Protein AF-A0A8T2NPR6-F1 (afdb_monomer_lite)

Foldseek 3Di:
DVVVVVVVVVVVVVVVVVCVVVVVDDDDDPPDPPPDDPDPLVPPPDPFDKDWAAWDDQDPQATKTWMARPVPRDIDIDGDGDDDVPPVVVVVVVSVVLVVQCPDDDPPDDHDD

Structure (mmCIF, N/CA/C/O backbone):
data_AF-A0A8T2NPR6-F1
#
_entry.id   AF-A0A8T2NPR6-F1
#
loop_
_atom_site.group_PDB
_atom_site.id
_atom_site.type_symbol
_atom_site.label_atom_id
_atom_site.label_alt_id
_atom_site.label_comp_id
_atom_site.label_asym_id
_atom_site.label_entity_id
_atom_site.label_seq_id
_atom_site.pdbx_PDB_ins_code
_atom_site.Cartn_x
_atom_site.Cartn_y
_atom_site.Cartn_z
_atom_site.occupancy
_atom_site.B_iso_or_equiv
_atom_site.auth_seq_id
_atom_site.auth_comp_id
_atom_site.auth_asym_id
_atom_site.auth_atom_id
_atom_site.pdbx_PDB_model_num
ATOM 1 N N . MET A 1 1 ? -24.985 35.901 25.700 1.00 60.50 1 MET A N 1
ATOM 2 C CA . M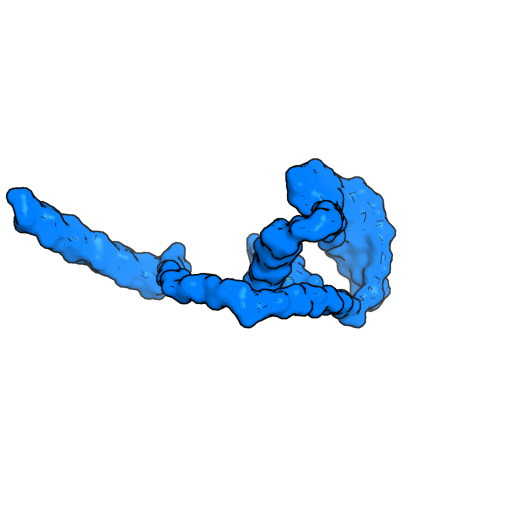ET A 1 1 ? -24.009 35.010 25.024 1.00 60.50 1 MET A CA 1
ATOM 3 C C . MET A 1 1 ? -24.161 33.536 25.418 1.00 60.50 1 MET A C 1
ATOM 5 O O . MET A 1 1 ? -24.179 32.706 24.520 1.00 60.50 1 MET A O 1
ATOM 9 N N . ALA A 1 2 ? -24.370 33.188 26.696 1.00 74.75 2 ALA A N 1
ATOM 10 C CA . ALA A 1 2 ? -24.504 31.788 27.142 1.00 74.75 2 ALA A CA 1
ATOM 11 C C . ALA A 1 2 ? -25.658 30.988 26.489 1.00 74.75 2 ALA A C 1
ATOM 13 O O . ALA A 1 2 ? -25.471 29.832 26.121 1.00 74.75 2 ALA A O 1
ATOM 14 N N . ALA A 1 3 ? -26.827 31.607 26.278 1.00 80.38 3 ALA A N 1
ATOM 15 C CA . ALA A 1 3 ? -27.990 30.943 25.669 1.00 80.38 3 ALA A CA 1
ATOM 16 C C . ALA A 1 3 ? -27.782 30.550 24.190 1.00 80.38 3 ALA A C 1
ATOM 18 O O . ALA A 1 3 ? -28.347 29.573 23.700 1.00 80.38 3 ALA A O 1
ATOM 19 N N . VAL A 1 4 ? -26.946 31.303 23.469 1.00 87.25 4 VAL A N 1
ATOM 20 C CA . VAL A 1 4 ? -26.588 30.982 22.079 1.00 87.25 4 VAL A CA 1
ATOM 21 C C . VAL A 1 4 ? -25.633 29.789 22.059 1.00 87.25 4 VAL A C 1
ATOM 23 O O . VAL A 1 4 ? -25.821 28.858 21.282 1.00 87.25 4 VAL A O 1
ATOM 26 N N . GLN A 1 5 ? -24.663 29.765 22.975 1.00 86.56 5 GLN A N 1
ATOM 27 C CA . GLN A 1 5 ? -23.718 28.657 23.125 1.00 86.56 5 GLN A CA 1
ATOM 28 C C . GLN A 1 5 ? -24.404 27.333 23.486 1.00 86.56 5 GLN A C 1
ATOM 30 O O . GLN A 1 5 ? -24.072 26.298 22.909 1.00 86.56 5 GLN A O 1
ATOM 35 N N . SER A 1 6 ? -25.384 27.350 24.396 1.00 87.69 6 SER A N 1
ATOM 36 C CA . SER A 1 6 ? -26.146 26.144 24.747 1.00 87.69 6 SER A CA 1
ATOM 37 C C . SER A 1 6 ? -26.982 25.632 23.572 1.00 87.69 6 SER A C 1
ATOM 39 O O . SER A 1 6 ? -27.021 24.427 23.318 1.00 87.69 6 SER A O 1
ATOM 41 N N . SER A 1 7 ? -27.585 26.546 22.808 1.00 88.19 7 SER A N 1
ATOM 42 C CA . SER A 1 7 ? -28.365 26.206 21.615 1.00 88.19 7 SER A CA 1
ATOM 43 C C . SER A 1 7 ? -27.492 25.554 20.539 1.00 88.19 7 SER A C 1
ATOM 45 O O . SER A 1 7 ? -27.841 24.481 20.044 1.00 88.19 7 SER A O 1
ATOM 47 N N . ILE A 1 8 ? -26.322 26.136 20.239 1.00 92.19 8 ILE A N 1
ATOM 48 C CA . ILE A 1 8 ? -25.351 25.578 19.280 1.00 92.19 8 ILE A CA 1
ATOM 49 C C . ILE A 1 8 ? -24.923 24.175 19.709 1.00 92.19 8 ILE A C 1
ATOM 51 O O . ILE A 1 8 ? -24.984 23.245 18.908 1.00 92.19 8 ILE A O 1
ATOM 55 N N . ARG A 1 9 ? -24.572 23.999 20.986 1.00 93.06 9 ARG A N 1
ATOM 56 C CA . ARG A 1 9 ? -24.140 22.703 21.513 1.00 93.06 9 ARG A CA 1
ATOM 57 C C . ARG A 1 9 ? -25.211 21.623 21.347 1.00 93.06 9 ARG A C 1
ATOM 59 O O . ARG A 1 9 ? -24.904 20.529 20.887 1.00 93.06 9 ARG A O 1
ATOM 66 N N . SER A 1 10 ? -26.471 21.941 21.648 1.00 92.44 10 SER A N 1
ATOM 67 C CA . SER A 1 10 ? -27.578 20.986 21.489 1.00 92.44 10 SER A CA 1
ATOM 68 C C . SER A 1 10 ? -27.801 20.575 20.027 1.00 92.44 10 SER A C 1
ATOM 70 O O . SER A 1 10 ? -28.115 19.418 19.731 1.00 92.44 10 SER A O 1
ATOM 72 N N . PHE A 1 11 ? -27.602 21.514 19.097 1.00 91.50 11 PHE A N 1
ATOM 73 C CA . PHE A 1 11 ? -27.718 21.258 17.667 1.00 91.50 11 PHE A CA 1
ATOM 74 C C . PHE A 1 11 ? -26.561 20.391 17.162 1.00 91.50 11 PHE A C 1
ATOM 76 O O . PHE A 1 11 ? -26.780 19.423 16.429 1.00 91.50 11 PHE A O 1
ATOM 83 N N . GLU A 1 12 ? -25.335 20.691 17.593 1.00 90.38 12 GLU A N 1
ATOM 84 C CA . GLU A 1 12 ? -24.156 19.896 17.265 1.00 90.38 12 GLU A CA 1
ATOM 85 C C . GLU A 1 12 ? -24.248 18.473 17.811 1.00 90.38 12 GLU A C 1
ATOM 87 O O . GLU A 1 12 ? -23.986 17.540 17.056 1.00 90.38 12 GLU A O 1
ATOM 92 N N . GLU A 1 13 ? -24.684 18.281 19.058 1.00 92.81 13 GLU A N 1
ATOM 93 C CA . GLU A 1 13 ? -24.871 16.953 19.658 1.00 92.81 13 GLU A CA 1
ATOM 94 C C . GLU A 1 13 ? -25.877 16.116 18.859 1.00 92.81 13 GLU A C 1
ATOM 96 O O . GLU A 1 13 ? -25.606 14.961 18.516 1.00 92.81 13 GLU A O 1
ATOM 101 N N . ARG A 1 14 ? -27.013 16.712 18.472 1.00 93.81 14 ARG A N 1
ATOM 102 C CA . ARG A 1 14 ? -28.033 16.027 17.664 1.00 93.81 14 ARG A CA 1
ATOM 103 C C . ARG A 1 14 ? -27.499 15.645 16.281 1.00 93.81 14 ARG A C 1
ATOM 105 O O . ARG A 1 14 ? -27.728 14.526 15.818 1.00 93.81 14 ARG A O 1
ATOM 112 N N . ARG A 1 15 ? -26.748 16.543 15.636 1.00 92.25 15 ARG A N 1
ATOM 113 C CA . ARG A 1 15 ? -26.083 16.276 14.352 1.00 92.25 15 ARG A CA 1
ATOM 114 C C . ARG A 1 15 ? -25.043 15.160 14.485 1.00 92.25 15 ARG A C 1
ATOM 116 O O . ARG A 1 15 ? -25.014 14.260 13.648 1.00 92.25 15 ARG A O 1
ATOM 123 N N . TYR A 1 16 ? -24.221 15.193 15.532 1.00 88.81 16 TYR A N 1
ATOM 124 C CA . TYR A 1 16 ? -23.167 14.209 15.778 1.00 88.81 16 TYR A CA 1
ATOM 125 C C . TYR A 1 16 ? -23.749 12.810 16.012 1.00 88.81 16 TYR A C 1
ATOM 127 O O . TYR A 1 16 ? -23.275 11.843 15.417 1.00 88.81 16 TYR A O 1
ATOM 135 N N . SER A 1 17 ? -24.829 12.700 16.796 1.00 90.44 17 SER A N 1
ATOM 136 C CA . SER A 1 17 ? -25.544 11.435 17.007 1.00 90.44 17 SER A CA 1
ATOM 137 C C . SER A 1 17 ? -26.111 10.867 15.708 1.00 90.44 17 SER A C 1
ATOM 139 O O . SER A 1 17 ? -25.919 9.683 15.437 1.00 90.44 17 SER A O 1
ATOM 141 N N . MET A 1 18 ? -26.737 11.698 14.863 1.00 92.44 18 MET A N 1
ATOM 142 C CA . MET A 1 18 ? -27.247 11.243 13.562 1.00 92.44 18 MET A CA 1
ATOM 143 C C . MET A 1 18 ? -26.131 10.750 12.638 1.00 92.44 18 MET A C 1
ATOM 145 O O . MET A 1 18 ? -26.267 9.701 12.012 1.00 92.44 18 MET A O 1
ATOM 149 N N . LEU A 1 19 ? -25.022 11.486 12.549 1.00 89.62 19 LEU A N 1
ATOM 150 C CA . LEU A 1 19 ? -23.889 11.099 11.708 1.00 89.62 19 LEU A CA 1
ATOM 151 C C . LEU A 1 19 ? -23.236 9.802 12.197 1.00 89.62 19 LEU A C 1
ATOM 153 O O . LEU A 1 19 ? -22.849 8.970 11.379 1.00 89.62 19 LEU A O 1
ATOM 157 N N . LYS A 1 20 ? -23.158 9.603 13.516 1.00 83.31 20 LYS A N 1
ATOM 158 C CA . LYS A 1 20 ? -22.633 8.376 14.119 1.00 83.31 20 LYS A CA 1
ATOM 159 C C . LYS A 1 20 ? -23.570 7.186 13.899 1.00 83.31 20 LYS A C 1
ATOM 161 O O . LYS A 1 20 ? -23.099 6.112 13.540 1.00 83.31 20 LYS A O 1
ATOM 166 N N . GLN A 1 21 ? -24.884 7.381 14.046 1.00 88.31 21 GLN A N 1
ATOM 167 C CA . GLN A 1 21 ? -25.895 6.350 13.775 1.00 88.31 21 GLN A CA 1
ATOM 168 C C . GLN A 1 21 ? -25.896 5.925 12.301 1.00 88.31 21 GLN A C 1
ATOM 170 O O . GLN A 1 21 ? -26.082 4.752 12.000 1.00 88.31 21 GLN A O 1
ATOM 175 N N . ARG A 1 22 ? -25.651 6.869 11.385 1.00 90.19 22 ARG A N 1
ATOM 176 C CA . ARG A 1 22 ? -25.507 6.604 9.944 1.00 90.19 22 ARG A CA 1
ATOM 177 C C . ARG A 1 22 ? -24.117 6.096 9.546 1.00 90.19 22 ARG A C 1
ATOM 179 O O . ARG A 1 22 ? -23.855 5.966 8.356 1.00 90.19 22 ARG A O 1
ATOM 186 N N . SER A 1 23 ? -23.223 5.864 10.509 1.00 78.50 23 SER A N 1
ATOM 187 C CA . SER A 1 23 ? -21.833 5.446 10.276 1.00 78.50 23 SER A CA 1
ATOM 188 C C . SER A 1 23 ? -21.044 6.372 9.337 1.00 78.50 23 SER A C 1
ATOM 190 O O . SER A 1 23 ? -20.089 5.945 8.699 1.00 78.50 23 SER A O 1
ATOM 192 N N . ILE A 1 24 ? -21.417 7.653 9.272 1.00 77.81 24 ILE A N 1
ATOM 193 C CA . ILE A 1 24 ? -20.721 8.671 8.471 1.00 77.81 24 ILE A CA 1
ATOM 194 C C . ILE A 1 24 ? -19.475 9.176 9.218 1.00 77.81 24 ILE A C 1
ATOM 196 O O . ILE A 1 24 ? -18.503 9.586 8.591 1.00 77.81 24 ILE A O 1
ATOM 200 N N . ILE A 1 25 ? -19.484 9.135 10.557 1.00 77.31 25 ILE A N 1
ATOM 201 C CA . ILE A 1 25 ? -18.353 9.546 11.404 1.00 77.31 25 ILE A CA 1
ATOM 202 C C . ILE A 1 25 ? -18.031 8.492 12.475 1.00 77.31 25 ILE A C 1
ATOM 204 O O . ILE A 1 25 ? -18.931 7.856 13.027 1.00 77.31 25 ILE A O 1
ATOM 208 N N . GLY A 1 26 ? -16.739 8.321 12.773 1.00 76.25 26 GLY A N 1
ATOM 209 C CA . GLY A 1 26 ? -16.221 7.414 13.806 1.00 76.25 26 GLY A CA 1
ATOM 210 C C . GLY A 1 26 ? -16.020 8.077 15.176 1.00 76.25 26 GLY A C 1
ATOM 211 O O . GLY A 1 26 ? -16.344 9.244 15.381 1.00 76.25 26 GLY A O 1
ATOM 212 N N . GLN A 1 27 ? -15.473 7.327 16.138 1.00 74.75 27 GLN A N 1
ATOM 213 C CA . GLN A 1 27 ? -15.026 7.861 17.432 1.00 74.75 27 GLN A CA 1
ATOM 214 C C . GLN A 1 27 ? -13.543 8.238 17.383 1.00 74.75 27 GLN A C 1
ATOM 216 O O . GLN A 1 27 ? -12.718 7.465 16.901 1.00 74.75 27 GLN A O 1
ATOM 221 N N . VAL A 1 28 ? -13.197 9.397 17.949 1.00 66.00 28 VAL A N 1
ATOM 222 C CA . VAL A 1 28 ? -11.801 9.784 18.182 1.00 66.00 28 VAL A CA 1
ATOM 223 C C . VAL A 1 28 ? -11.305 9.060 19.435 1.00 66.00 28 VAL A C 1
ATOM 225 O O . VAL A 1 28 ? -11.747 9.336 20.550 1.00 66.00 28 VAL A O 1
ATOM 228 N N . CYS A 1 29 ? -10.402 8.098 19.266 1.00 51.44 29 CYS A N 1
ATOM 229 C CA . CYS A 1 29 ? -9.780 7.393 20.382 1.00 51.44 29 CYS A CA 1
ATOM 230 C C . CYS A 1 29 ? -8.667 8.259 20.993 1.00 51.44 29 CYS A C 1
ATOM 232 O O . CYS A 1 29 ? -7.554 8.277 20.479 1.00 51.44 29 CYS A O 1
ATOM 234 N N . HIS A 1 30 ? -8.921 8.908 22.132 1.00 52.84 30 HIS A N 1
ATOM 235 C CA . HIS A 1 30 ? -7.884 9.576 22.939 1.00 52.84 30 HIS A CA 1
ATOM 236 C C . HIS A 1 30 ? -7.061 8.592 23.787 1.00 52.84 30 HIS A C 1
ATOM 238 O O . HIS A 1 30 ? -6.686 8.904 24.914 1.00 52.84 30 HIS A O 1
ATOM 244 N N . ARG A 1 31 ? -6.782 7.380 23.288 1.00 59.22 31 ARG A N 1
ATOM 245 C CA . ARG A 1 31 ? -5.823 6.511 23.980 1.00 59.22 31 ARG A CA 1
ATOM 246 C C . ARG A 1 31 ? -4.438 7.131 23.783 1.00 59.22 31 ARG A C 1
ATOM 248 O O . ARG A 1 31 ? -4.008 7.204 22.629 1.00 59.22 31 ARG A O 1
ATOM 255 N N . PRO A 1 32 ? -3.736 7.582 24.840 1.00 51.56 32 PRO A N 1
ATOM 256 C CA . PRO A 1 32 ? -2.334 7.932 24.686 1.00 51.56 32 PRO A CA 1
ATOM 257 C C . PRO A 1 32 ? -1.624 6.689 24.142 1.00 51.56 32 PRO A C 1
ATOM 259 O O . PRO A 1 32 ? -1.796 5.594 24.684 1.00 51.56 32 PRO A O 1
ATOM 262 N N . LYS A 1 33 ? -0.895 6.827 23.025 1.00 53.16 33 LYS A N 1
ATOM 263 C CA . LYS A 1 33 ? -0.035 5.752 22.518 1.00 53.16 33 LYS A CA 1
ATOM 264 C C . LYS A 1 33 ? 0.952 5.438 23.642 1.00 53.16 33 LYS A C 1
ATOM 266 O O . LYS A 1 33 ? 1.867 6.224 23.864 1.00 53.16 33 LYS A O 1
ATOM 271 N N . SER A 1 34 ? 0.744 4.337 24.364 1.00 51.91 34 SER A N 1
ATOM 272 C CA . SER A 1 34 ? 1.691 3.841 25.362 1.00 51.91 34 SER A CA 1
ATOM 273 C C . SER A 1 34 ? 3.074 3.791 24.713 1.00 51.91 34 SER A C 1
ATOM 275 O O . SER A 1 34 ? 3.251 3.134 23.682 1.00 51.91 34 SER A O 1
ATOM 277 N N . SER A 1 35 ? 4.023 4.542 25.262 1.00 54.34 35 SER A N 1
ATOM 278 C CA . SER A 1 35 ? 5.370 4.695 24.710 1.00 54.34 35 SER A CA 1
ATOM 279 C C . SER A 1 35 ? 6.205 3.416 24.785 1.00 54.34 35 SER A C 1
ATOM 281 O O . SER A 1 35 ? 7.194 3.311 24.069 1.00 54.34 35 SER A O 1
ATOM 283 N N . ASP A 1 36 ? 5.783 2.407 25.547 1.00 47.69 36 ASP A N 1
ATOM 284 C CA . ASP A 1 36 ? 6.713 1.391 26.045 1.00 47.69 36 ASP A CA 1
ATOM 285 C C . ASP A 1 36 ? 6.474 0.003 25.458 1.00 47.69 36 ASP A C 1
ATOM 287 O O . ASP A 1 36 ? 6.283 -0.990 26.152 1.00 47.69 36 ASP A O 1
ATOM 291 N N . SER A 1 37 ? 6.534 -0.096 24.138 1.00 51.53 37 SER A N 1
ATOM 292 C CA . SER A 1 37 ? 6.890 -1.375 23.531 1.00 51.53 37 SER A CA 1
ATOM 293 C C . SER A 1 37 ? 7.929 -1.099 22.470 1.00 51.53 37 SER A C 1
ATOM 295 O O . SER A 1 37 ? 7.658 -0.417 21.482 1.00 51.53 37 SER A O 1
ATOM 297 N N . VAL A 1 38 ? 9.137 -1.619 22.695 1.00 48.59 38 VAL A N 1
ATOM 298 C CA . VAL A 1 38 ? 10.068 -1.925 21.613 1.00 48.59 38 VAL A CA 1
ATOM 299 C C . VAL A 1 38 ? 9.249 -2.728 20.611 1.00 48.59 38 VAL A C 1
ATOM 301 O O . VAL A 1 38 ? 8.955 -3.903 20.838 1.00 48.59 38 VAL A O 1
ATOM 304 N N . MET A 1 39 ? 8.760 -2.062 19.565 1.00 45.91 39 MET A N 1
ATOM 305 C CA . MET A 1 39 ? 8.010 -2.735 18.526 1.00 45.91 39 MET A CA 1
ATOM 306 C C . MET A 1 39 ? 9.014 -3.633 17.827 1.00 45.91 39 MET A C 1
ATOM 308 O O . MET A 1 39 ? 9.787 -3.187 16.983 1.00 45.91 39 MET A O 1
ATOM 312 N N . HIS A 1 40 ? 8.984 -4.919 18.167 1.00 45.62 40 HIS A N 1
ATOM 313 C CA . HIS A 1 40 ? 9.280 -5.922 17.168 1.00 45.62 40 HIS A CA 1
ATOM 314 C C . HIS A 1 40 ? 8.256 -5.684 16.064 1.00 45.62 40 HIS A C 1
ATOM 316 O O . HIS A 1 40 ? 7.108 -6.119 16.168 1.00 45.62 40 HIS A O 1
ATOM 322 N N . VAL A 1 41 ? 8.654 -4.935 15.032 1.00 52.97 41 VAL A N 1
ATOM 323 C CA . VAL A 1 41 ? 7.989 -4.993 13.737 1.00 52.97 41 VAL A CA 1
ATOM 324 C C . VAL A 1 41 ? 8.205 -6.426 13.297 1.00 52.97 41 VAL A C 1
ATOM 326 O O . VAL A 1 41 ? 9.222 -6.766 12.698 1.00 52.97 41 VAL A O 1
ATOM 329 N N . GLY A 1 42 ? 7.304 -7.307 13.731 1.00 53.06 42 GLY A N 1
ATOM 330 C CA . GLY A 1 42 ? 7.242 -8.659 13.234 1.00 53.06 42 GLY A CA 1
ATOM 331 C C . GLY A 1 42 ? 6.997 -8.492 11.754 1.00 53.06 42 GLY A C 1
ATOM 332 O O . GLY A 1 42 ? 5.876 -8.181 11.363 1.00 53.06 42 GLY A O 1
ATOM 333 N N . LEU A 1 43 ? 8.065 -8.588 10.961 1.00 58.56 43 LEU A N 1
ATOM 334 C CA . LEU A 1 43 ? 8.008 -8.630 9.513 1.00 58.56 43 LEU A CA 1
ATOM 335 C C . LEU A 1 43 ? 7.161 -9.852 9.189 1.00 58.56 43 LEU A C 1
ATOM 337 O O . LEU A 1 43 ? 7.661 -10.977 9.129 1.00 58.56 43 LEU A O 1
ATOM 341 N N . ARG A 1 44 ? 5.846 -9.654 9.099 1.00 65.81 44 ARG A N 1
ATOM 342 C CA . ARG A 1 44 ? 4.933 -10.713 8.716 1.00 65.81 44 ARG A CA 1
ATOM 343 C C . ARG A 1 44 ? 5.256 -10.996 7.270 1.00 65.81 44 ARG A C 1
ATOM 345 O O . ARG A 1 44 ? 5.038 -10.180 6.381 1.00 65.81 44 ARG A O 1
ATOM 352 N N . LYS A 1 45 ? 5.898 -12.135 7.064 1.00 74.94 45 LYS A N 1
ATOM 353 C CA . LYS A 1 45 ? 6.192 -12.617 5.731 1.00 74.94 45 LYS A CA 1
ATOM 354 C C . LYS A 1 45 ? 4.857 -12.989 5.099 1.00 74.94 45 LYS A C 1
ATOM 356 O O . LYS A 1 45 ? 4.097 -13.753 5.693 1.00 74.94 45 LYS A O 1
ATOM 361 N N . VAL A 1 46 ? 4.589 -12.448 3.916 1.00 83.31 46 VAL A N 1
ATOM 362 C CA . VAL A 1 46 ? 3.464 -12.890 3.087 1.00 83.31 46 VAL A CA 1
ATOM 363 C C . VAL A 1 46 ? 3.489 -14.417 2.959 1.00 83.31 46 VAL A C 1
ATOM 365 O O . VAL A 1 46 ? 4.556 -15.026 2.838 1.00 83.31 46 VAL A O 1
ATOM 368 N N . THR A 1 47 ? 2.319 -15.044 3.047 1.00 87.62 47 THR A N 1
ATOM 369 C CA . THR A 1 47 ? 2.191 -16.510 3.110 1.00 87.62 47 THR A CA 1
ATOM 370 C C . THR A 1 47 ? 2.235 -17.187 1.743 1.00 87.62 47 THR A C 1
ATOM 372 O O . THR A 1 47 ? 2.398 -18.403 1.677 1.00 87.62 47 THR A O 1
ATOM 375 N N . PHE A 1 48 ? 2.107 -16.416 0.664 1.00 89.69 48 PHE A N 1
ATOM 376 C CA . PHE A 1 48 ? 2.088 -16.896 -0.715 1.00 89.69 48 PHE A CA 1
ATOM 377 C C . PHE A 1 48 ? 3.396 -16.582 -1.442 1.00 89.69 48 PHE A C 1
ATOM 379 O O . PHE A 1 48 ? 4.141 -15.659 -1.085 1.00 89.69 48 PHE A O 1
ATOM 386 N N . LYS A 1 49 ? 3.677 -17.353 -2.494 1.00 94.31 49 LYS A N 1
ATOM 387 C CA . LYS A 1 49 ? 4.820 -17.097 -3.372 1.00 94.31 49 LYS A CA 1
ATOM 388 C C . LYS A 1 49 ? 4.498 -15.930 -4.293 1.00 94.31 49 LYS A C 1
ATOM 390 O O . LYS A 1 49 ? 3.425 -15.865 -4.881 1.00 94.31 49 LYS A O 1
ATOM 395 N N . TRP A 1 50 ? 5.445 -15.017 -4.459 1.00 95.12 50 TRP A N 1
ATOM 396 C CA . TRP A 1 50 ? 5.267 -13.854 -5.319 1.00 95.12 50 TRP A CA 1
ATOM 397 C C . TRP A 1 50 ? 6.512 -13.587 -6.155 1.00 95.12 50 TRP A C 1
ATOM 399 O O . TRP A 1 50 ? 7.635 -13.885 -5.744 1.00 95.12 50 TRP A O 1
ATOM 409 N N . GLN A 1 51 ? 6.299 -13.000 -7.328 1.00 96.88 51 GLN A N 1
ATOM 410 C CA . GLN A 1 51 ? 7.357 -12.587 -8.237 1.00 96.88 51 GLN A CA 1
ATOM 411 C C . GLN A 1 51 ? 7.277 -11.080 -8.470 1.00 96.88 51 GLN A C 1
ATOM 413 O O . GLN A 1 51 ? 6.219 -10.548 -8.805 1.00 96.88 51 GLN A O 1
ATOM 418 N N . ARG A 1 52 ? 8.405 -10.383 -8.295 1.00 96.50 52 ARG A N 1
ATOM 419 C CA . ARG A 1 52 ? 8.532 -8.953 -8.606 1.00 96.50 52 ARG A CA 1
ATOM 420 C C . ARG A 1 52 ? 8.560 -8.747 -10.120 1.00 96.50 52 ARG A C 1
ATOM 422 O O . ARG A 1 52 ? 9.291 -9.441 -10.821 1.00 96.50 52 ARG A O 1
ATOM 429 N N . GLY A 1 53 ? 7.810 -7.763 -10.593 1.00 96.88 53 GLY A N 1
ATOM 430 C CA . GLY A 1 53 ? 7.828 -7.285 -11.969 1.00 96.88 53 GLY A CA 1
ATOM 431 C C . GLY A 1 53 ? 8.449 -5.893 -12.099 1.00 96.88 53 GLY A C 1
ATOM 432 O O . GLY A 1 53 ? 9.279 -5.461 -11.292 1.00 96.88 53 GLY A O 1
ATOM 433 N N . ASN A 1 54 ? 8.025 -5.174 -13.136 1.00 97.38 54 ASN A N 1
ATOM 434 C CA . ASN A 1 54 ? 8.534 -3.850 -13.479 1.00 97.38 54 ASN A CA 1
ATOM 435 C C . ASN A 1 54 ? 8.088 -2.777 -12.481 1.00 97.38 54 ASN A C 1
ATOM 437 O O . ASN A 1 54 ? 7.011 -2.864 -11.882 1.00 97.38 54 ASN A O 1
ATOM 441 N N . LYS A 1 55 ? 8.909 -1.732 -12.347 1.00 97.44 55 LYS A N 1
ATOM 442 C CA . LYS A 1 55 ? 8.566 -0.523 -11.593 1.00 97.44 55 LYS A CA 1
ATOM 443 C C . LYS A 1 55 ? 7.425 0.211 -12.296 1.00 97.44 55 LYS A C 1
ATOM 445 O O . LYS A 1 55 ? 7.524 0.482 -13.487 1.00 97.44 55 LYS A O 1
ATOM 450 N N . ILE A 1 56 ? 6.393 0.572 -11.542 1.00 97.25 56 ILE A N 1
ATOM 451 C CA . ILE A 1 56 ? 5.229 1.317 -12.043 1.00 97.25 56 ILE A CA 1
ATOM 452 C C . ILE A 1 56 ? 5.119 2.727 -11.465 1.00 97.25 56 ILE A C 1
ATOM 454 O O . ILE A 1 56 ? 4.409 3.555 -12.020 1.00 97.25 56 ILE A O 1
ATOM 458 N N . GLY A 1 57 ? 5.828 3.028 -10.373 1.00 96.25 57 GLY A N 1
ATOM 459 C CA . GLY A 1 57 ? 5.794 4.359 -9.775 1.00 96.25 57 GLY A CA 1
ATOM 460 C C . GLY A 1 57 ? 6.891 4.602 -8.746 1.00 96.25 57 GLY A C 1
ATOM 461 O O . GLY A 1 57 ? 7.511 3.672 -8.228 1.00 96.25 57 GLY A O 1
ATOM 462 N N . GLU A 1 58 ? 7.146 5.873 -8.460 1.00 96.50 58 GLU A N 1
ATOM 463 C CA . GLU A 1 58 ? 7.992 6.333 -7.358 1.00 96.50 58 GLU A CA 1
ATOM 464 C C . GLU A 1 58 ? 7.453 7.659 -6.835 1.00 96.50 58 GLU A C 1
ATOM 466 O O . GLU A 1 58 ? 7.079 8.530 -7.615 1.00 96.50 58 GLU A O 1
ATOM 471 N N . GLY A 1 59 ? 7.409 7.792 -5.515 1.00 88.69 59 GLY A N 1
ATOM 472 C CA . GLY A 1 59 ? 7.021 9.022 -4.843 1.00 88.69 59 GLY A CA 1
ATOM 473 C C . GLY A 1 59 ? 7.654 9.115 -3.461 1.00 88.69 59 GLY A C 1
ATOM 474 O O . GLY A 1 59 ? 8.510 8.306 -3.101 1.00 88.69 59 GLY A O 1
ATOM 475 N N . GLN A 1 60 ? 7.191 10.078 -2.663 1.00 83.31 60 GLN A N 1
ATOM 476 C CA . GLN A 1 60 ? 7.714 10.340 -1.316 1.00 83.31 60 GLN A CA 1
ATOM 477 C C . GLN A 1 60 ? 7.720 9.093 -0.418 1.00 83.31 60 GLN A C 1
ATOM 479 O O . GLN A 1 60 ? 8.625 8.906 0.387 1.00 83.31 60 GLN A O 1
ATOM 484 N N . TYR A 1 61 ? 6.728 8.220 -0.585 1.00 77.44 61 TYR A N 1
ATOM 485 C CA . TYR A 1 61 ? 6.543 7.038 0.253 1.00 77.44 61 TYR A CA 1
ATOM 486 C C . TYR A 1 61 ? 7.224 5.773 -0.292 1.00 77.44 61 TYR A C 1
ATOM 488 O O . TYR A 1 61 ? 6.943 4.680 0.194 1.00 77.44 61 TYR A O 1
ATOM 496 N N . GLY A 1 62 ? 8.072 5.892 -1.316 1.00 89.31 62 GLY A N 1
ATOM 497 C CA . GLY A 1 62 ? 8.851 4.781 -1.858 1.00 89.31 62 GLY A CA 1
ATOM 498 C C . GLY A 1 62 ? 8.526 4.425 -3.307 1.00 89.31 62 GLY A C 1
ATOM 499 O O . GLY A 1 62 ? 7.902 5.188 -4.050 1.00 89.31 62 GLY A O 1
ATOM 500 N N . LYS A 1 63 ? 9.001 3.248 -3.718 1.00 95.69 63 LYS A N 1
ATOM 501 C CA . LYS A 1 63 ? 8.910 2.754 -5.099 1.00 95.69 63 LYS A CA 1
ATOM 502 C C . LYS A 1 63 ? 7.851 1.669 -5.191 1.00 95.69 63 LYS A C 1
ATOM 504 O O . LYS A 1 63 ? 7.802 0.790 -4.340 1.00 95.69 63 LYS A O 1
ATOM 509 N N . VAL A 1 64 ? 7.032 1.708 -6.233 1.00 96.00 64 VAL A N 1
ATOM 510 C CA . VAL A 1 64 ? 5.978 0.718 -6.466 1.00 96.00 64 VAL A CA 1
ATOM 511 C C . VAL A 1 64 ? 6.333 -0.114 -7.688 1.00 96.00 64 VAL A C 1
ATOM 513 O O . VAL A 1 64 ? 6.692 0.424 -8.739 1.00 96.00 64 VAL A O 1
ATOM 516 N N . TYR A 1 65 ? 6.222 -1.429 -7.547 1.00 97.69 65 TYR A N 1
ATOM 517 C CA . TYR A 1 65 ? 6.461 -2.413 -8.594 1.00 97.69 65 TYR A CA 1
ATOM 518 C C . TYR A 1 65 ? 5.197 -3.235 -8.808 1.00 97.69 65 TYR A C 1
ATOM 520 O O . TYR A 1 6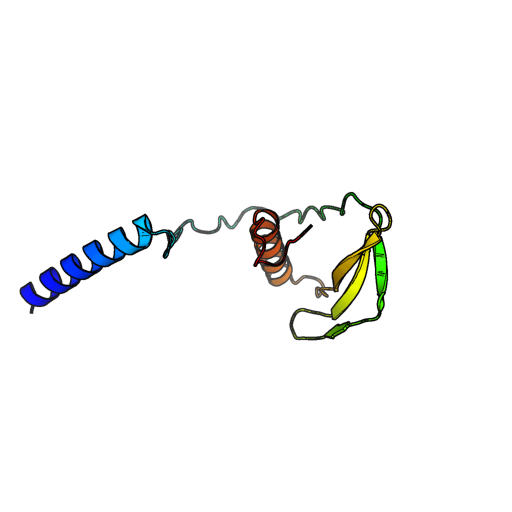5 ? 4.455 -3.496 -7.862 1.00 97.69 65 TYR A O 1
ATOM 528 N N . THR A 1 66 ? 4.976 -3.679 -10.041 1.00 97.25 66 THR A N 1
ATOM 529 C CA . THR A 1 66 ? 4.075 -4.812 -10.276 1.00 97.25 66 THR A CA 1
ATOM 530 C C . THR A 1 66 ? 4.616 -6.049 -9.564 1.00 97.25 66 THR A C 1
ATOM 532 O O . THR A 1 66 ? 5.830 -6.224 -9.423 1.00 97.25 66 THR A O 1
ATOM 535 N N . CYS A 1 67 ? 3.729 -6.923 -9.119 1.00 96.94 67 CYS A N 1
ATOM 536 C CA . CYS A 1 67 ? 4.074 -8.270 -8.698 1.00 96.94 67 CYS A CA 1
ATOM 537 C C . CYS A 1 67 ? 2.961 -9.242 -9.079 1.00 96.94 67 CYS A C 1
ATOM 539 O O . CYS A 1 67 ? 1.829 -8.836 -9.313 1.00 96.94 67 CYS A O 1
ATOM 541 N N . ILE A 1 68 ? 3.295 -10.521 -9.177 1.00 96.69 68 ILE A N 1
ATOM 542 C CA . ILE A 1 68 ? 2.325 -11.584 -9.441 1.00 96.69 68 ILE A CA 1
ATOM 543 C C . ILE A 1 68 ? 2.346 -12.528 -8.249 1.00 96.69 68 ILE A C 1
ATOM 545 O O . ILE A 1 68 ? 3.425 -12.942 -7.814 1.00 96.69 6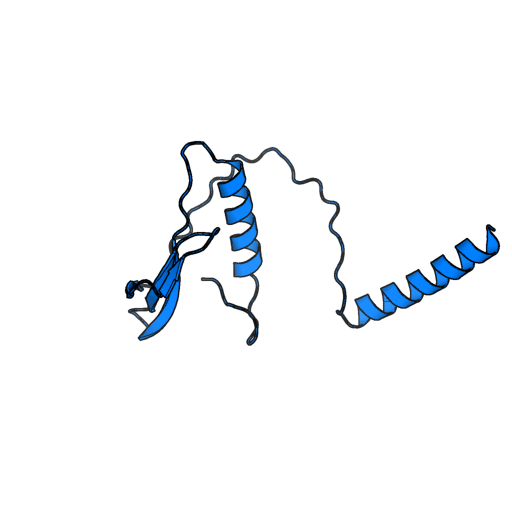8 ILE A O 1
ATOM 549 N N . ASN A 1 69 ? 1.170 -12.866 -7.726 1.00 95.31 69 ASN A N 1
ATOM 550 C CA . ASN A 1 69 ? 1.026 -14.018 -6.848 1.00 95.31 69 ASN A CA 1
ATOM 551 C C . ASN A 1 69 ? 1.216 -15.281 -7.697 1.00 95.31 69 ASN A C 1
ATOM 553 O O . ASN A 1 69 ? 0.415 -15.560 -8.580 1.00 95.31 69 ASN A O 1
ATOM 557 N N . VAL A 1 70 ? 2.292 -16.026 -7.457 1.00 95.62 70 VAL A N 1
ATOM 558 C CA . VAL A 1 70 ? 2.670 -17.195 -8.266 1.00 95.62 70 VAL A CA 1
ATOM 559 C C . VAL A 1 70 ? 1.675 -18.340 -8.082 1.00 95.62 70 VAL A C 1
ATOM 561 O O . VAL A 1 70 ? 1.480 -19.128 -9.002 1.00 95.62 70 VAL A O 1
ATOM 564 N N . ASP A 1 71 ? 1.027 -18.414 -6.920 1.00 94.94 71 ASP A N 1
ATOM 565 C CA . ASP A 1 71 ? 0.088 -19.486 -6.604 1.00 94.94 71 ASP A CA 1
ATOM 566 C C . ASP A 1 71 ? -1.280 -19.258 -7.284 1.00 94.94 71 ASP A C 1
ATOM 568 O O . ASP A 1 71 ? -1.935 -20.221 -7.675 1.00 94.94 71 ASP A O 1
ATOM 572 N N . THR A 1 72 ? -1.712 -17.998 -7.461 1.00 94.75 72 THR A N 1
ATOM 573 C CA . THR A 1 72 ? -3.032 -17.654 -8.042 1.00 94.75 72 THR A CA 1
ATOM 574 C C . THR A 1 72 ? -2.981 -17.015 -9.431 1.00 94.75 72 THR A C 1
ATOM 576 O O . THR A 1 72 ? -4.002 -16.953 -10.111 1.00 94.75 72 THR A O 1
ATOM 579 N N . GLY A 1 73 ? -1.828 -16.495 -9.853 1.00 94.94 73 GLY A N 1
ATOM 580 C CA . GLY A 1 73 ? -1.678 -15.668 -11.053 1.00 94.94 73 GLY A CA 1
ATOM 581 C C . GLY A 1 73 ? -2.207 -14.233 -10.913 1.00 94.94 73 GLY A C 1
ATOM 582 O O . GLY A 1 73 ? -2.206 -13.492 -11.894 1.00 94.94 73 GLY A O 1
ATOM 583 N N . GLU A 1 74 ? -2.662 -13.815 -9.726 1.00 95.06 74 GLU A N 1
ATOM 584 C CA . GLU A 1 74 ? -3.224 -12.476 -9.504 1.00 95.06 74 GLU A CA 1
ATOM 585 C C . GLU A 1 74 ? -2.142 -11.391 -9.637 1.00 95.06 74 GLU A C 1
ATOM 587 O O . GLU A 1 74 ? -1.067 -11.487 -9.035 1.00 95.06 74 GLU A O 1
ATOM 592 N N . LEU A 1 75 ? -2.436 -10.343 -10.415 1.00 94.81 75 LEU A N 1
ATOM 593 C CA . LEU A 1 75 ? -1.579 -9.165 -10.536 1.00 94.81 75 LEU A CA 1
ATOM 594 C C . LEU A 1 75 ? -1.775 -8.250 -9.323 1.00 94.81 75 LEU A C 1
ATOM 596 O O . LEU A 1 75 ? -2.891 -7.887 -8.961 1.00 94.81 75 LEU A O 1
ATOM 600 N N . MET A 1 76 ? -0.667 -7.847 -8.721 1.00 95.00 76 MET A N 1
ATOM 601 C CA . MET A 1 76 ? -0.596 -7.108 -7.470 1.00 95.00 76 MET A CA 1
ATOM 602 C C . MET A 1 76 ? 0.410 -5.950 -7.578 1.00 95.00 76 MET A C 1
ATOM 604 O O . MET A 1 76 ? 1.157 -5.825 -8.556 1.00 95.00 76 MET A O 1
ATOM 608 N N . ALA A 1 77 ? 0.439 -5.093 -6.555 1.00 95.31 77 ALA A N 1
ATOM 609 C CA . ALA A 1 77 ? 1.423 -4.025 -6.411 1.00 95.31 77 ALA A CA 1
ATOM 610 C C . ALA A 1 77 ? 2.233 -4.211 -5.121 1.00 95.31 77 ALA A C 1
ATOM 612 O O . ALA A 1 77 ? 1.669 -4.370 -4.041 1.00 95.31 77 ALA A O 1
ATOM 613 N N . MET A 1 78 ? 3.560 -4.145 -5.229 1.00 94.06 78 MET A N 1
ATOM 614 C CA . MET A 1 78 ? 4.488 -4.188 -4.099 1.00 94.06 78 MET A CA 1
ATOM 615 C C . MET A 1 78 ? 5.130 -2.813 -3.909 1.00 94.06 78 MET A C 1
ATOM 617 O O . MET A 1 78 ? 5.715 -2.260 -4.844 1.00 94.06 78 MET A O 1
ATOM 621 N N . LYS A 1 79 ? 5.022 -2.263 -2.695 1.00 92.38 79 LYS A N 1
ATOM 622 C CA . LYS A 1 79 ? 5.611 -0.975 -2.312 1.00 92.38 79 LYS A CA 1
ATOM 623 C C . LYS A 1 79 ? 6.894 -1.205 -1.510 1.00 92.38 79 LYS A C 1
ATOM 625 O O . LYS A 1 79 ? 6.860 -1.706 -0.392 1.00 92.38 79 LYS A O 1
ATOM 630 N N . GLU A 1 80 ? 8.022 -0.815 -2.089 1.00 91.56 80 GLU A N 1
ATOM 631 C CA . GLU A 1 80 ? 9.346 -0.839 -1.468 1.00 91.56 80 GLU A CA 1
ATOM 632 C C . GLU A 1 80 ? 9.559 0.463 -0.681 1.00 91.56 80 GLU A C 1
ATOM 634 O O . GLU A 1 80 ? 9.665 1.544 -1.271 1.00 91.56 80 GLU A O 1
ATOM 639 N N . ILE A 1 81 ? 9.631 0.351 0.648 1.00 87.69 81 ILE A N 1
ATOM 640 C CA . ILE A 1 81 ? 9.875 1.465 1.573 1.00 87.69 81 ILE A CA 1
ATOM 641 C C . ILE A 1 81 ? 11.317 1.370 2.070 1.00 87.69 81 ILE A C 1
ATOM 643 O O . ILE A 1 81 ? 11.763 0.313 2.517 1.00 87.69 81 ILE A O 1
ATOM 647 N N . ARG A 1 82 ? 12.065 2.471 1.964 1.00 84.62 82 ARG A N 1
ATOM 648 C CA . ARG A 1 82 ? 13.456 2.551 2.422 1.00 84.62 82 ARG A CA 1
ATOM 649 C C . ARG A 1 82 ? 13.493 3.208 3.790 1.00 84.62 82 ARG A C 1
ATOM 651 O O . ARG A 1 82 ? 13.043 4.340 3.927 1.00 84.62 82 ARG A O 1
ATOM 658 N N . PHE A 1 83 ? 14.073 2.523 4.764 1.00 82.38 83 PHE A N 1
ATOM 659 C CA . PHE A 1 83 ? 14.307 3.077 6.091 1.00 82.38 83 PHE A CA 1
ATOM 660 C C . PHE A 1 83 ? 15.771 3.485 6.228 1.00 82.38 83 PHE A C 1
ATOM 662 O O . PHE A 1 83 ? 16.663 2.754 5.790 1.00 82.38 83 PHE A O 1
ATOM 669 N N . GLN A 1 84 ? 16.023 4.650 6.826 1.00 83.00 84 GLN A N 1
ATOM 670 C CA . GLN A 1 84 ? 17.374 4.994 7.257 1.00 83.00 84 GLN A CA 1
ATOM 671 C C . GLN A 1 84 ? 17.718 4.215 8.535 1.00 83.00 84 GLN A C 1
ATOM 673 O O . GLN A 1 84 ? 16.821 3.939 9.343 1.00 83.00 84 GLN A O 1
ATOM 678 N N . PRO A 1 85 ? 18.998 3.868 8.755 1.00 76.19 85 PRO A N 1
ATOM 679 C CA . PRO A 1 85 ? 19.437 3.330 10.035 1.00 76.19 85 PRO A CA 1
ATOM 680 C C . PRO A 1 85 ? 18.987 4.258 11.172 1.00 76.19 85 PRO A C 1
ATOM 682 O O . PRO A 1 85 ? 19.167 5.469 11.089 1.00 76.19 85 PRO A O 1
ATOM 685 N N . ASN A 1 86 ? 18.393 3.689 12.221 1.00 77.12 86 ASN A N 1
ATOM 686 C CA . ASN A 1 86 ? 17.839 4.393 13.385 1.00 77.12 86 ASN A CA 1
ATOM 687 C C . ASN A 1 86 ? 16.574 5.245 13.173 1.00 77.12 86 ASN A C 1
ATOM 689 O O . ASN A 1 86 ? 16.148 5.904 14.126 1.00 77.12 86 ASN A O 1
ATOM 693 N N . ASP A 1 87 ? 15.899 5.179 12.023 1.00 82.12 87 ASP A N 1
ATOM 694 C CA . ASP A 1 87 ? 14.610 5.861 11.822 1.00 82.12 87 ASP A CA 1
ATOM 695 C C . ASP A 1 87 ? 13.421 5.098 12.444 1.00 82.12 87 ASP A C 1
ATOM 697 O O . ASP A 1 87 ? 12.470 4.666 11.788 1.00 82.12 87 ASP A O 1
ATOM 701 N N . HIS A 1 88 ? 13.487 4.912 13.762 1.00 79.94 88 HIS A N 1
ATOM 702 C CA . HIS A 1 88 ? 12.494 4.179 14.546 1.00 79.94 88 HIS A CA 1
ATOM 703 C C . HIS A 1 88 ? 11.101 4.817 14.468 1.00 79.94 88 HIS A C 1
ATOM 705 O O . HIS A 1 88 ? 10.096 4.115 14.583 1.00 79.94 88 HIS A O 1
ATOM 711 N N . LYS A 1 89 ? 11.031 6.139 14.262 1.00 81.12 89 LYS A N 1
ATOM 712 C CA . LYS A 1 89 ? 9.768 6.870 14.144 1.00 81.12 89 LYS A CA 1
ATOM 713 C C . LYS A 1 89 ? 9.045 6.496 12.851 1.00 81.12 89 LYS A C 1
ATOM 715 O O . LYS A 1 89 ? 7.906 6.042 12.928 1.00 81.12 89 LYS A O 1
ATOM 720 N N . THR A 1 90 ? 9.705 6.615 11.698 1.00 79.25 90 THR A N 1
ATOM 721 C CA . THR A 1 90 ? 9.092 6.286 10.400 1.00 79.25 90 THR A CA 1
ATOM 722 C C . THR A 1 90 ? 8.752 4.802 10.306 1.00 79.25 90 THR A C 1
ATOM 724 O O . THR A 1 90 ? 7.692 4.438 9.795 1.00 79.25 90 THR A O 1
ATOM 727 N N . ILE A 1 91 ? 9.607 3.931 10.856 1.00 81.81 91 ILE A N 1
ATOM 728 C CA . ILE A 1 91 ? 9.337 2.490 10.947 1.00 81.81 91 ILE A CA 1
ATOM 729 C C . ILE A 1 91 ? 8.054 2.231 11.749 1.00 81.81 91 ILE A C 1
ATOM 731 O O . ILE A 1 91 ? 7.189 1.482 11.296 1.00 81.81 91 ILE A O 1
ATOM 735 N N . LYS A 1 92 ? 7.899 2.877 12.912 1.00 80.69 92 LYS A N 1
ATOM 736 C CA . LYS A 1 92 ? 6.708 2.741 13.760 1.00 80.69 92 LYS A CA 1
ATOM 737 C C . LYS A 1 92 ? 5.449 3.259 13.072 1.00 80.69 92 LYS A C 1
ATOM 739 O O . LYS A 1 92 ? 4.430 2.580 13.097 1.00 80.69 92 LYS A O 1
ATOM 744 N N . GLU A 1 93 ? 5.514 4.437 12.459 1.00 81.38 93 GLU A N 1
ATOM 745 C CA . GLU A 1 93 ? 4.381 5.020 11.729 1.00 81.38 93 GLU A CA 1
ATOM 746 C C . GLU A 1 93 ? 3.941 4.115 10.572 1.00 81.38 93 GLU A C 1
ATOM 748 O O . GLU A 1 93 ? 2.754 3.825 10.444 1.00 81.38 93 GLU A O 1
ATOM 753 N N . THR A 1 94 ? 4.898 3.577 9.812 1.00 82.19 94 THR A N 1
ATOM 754 C CA . THR A 1 94 ? 4.625 2.639 8.712 1.00 82.19 94 THR A CA 1
ATOM 755 C C . THR A 1 94 ? 4.016 1.327 9.217 1.00 82.19 94 THR A C 1
ATOM 757 O O . THR A 1 94 ? 3.079 0.803 8.617 1.00 82.19 94 THR A O 1
ATOM 760 N N . ALA A 1 95 ? 4.525 0.778 10.324 1.00 80.56 95 ALA A N 1
ATOM 761 C CA . ALA A 1 95 ? 4.006 -0.458 10.908 1.00 80.56 95 ALA A CA 1
ATOM 762 C C . ALA A 1 95 ? 2.586 -0.282 11.475 1.00 80.56 95 ALA A C 1
ATOM 764 O O . ALA A 1 95 ? 1.731 -1.148 11.276 1.00 80.56 95 ALA A O 1
ATOM 765 N N . ASP A 1 96 ? 2.323 0.843 12.147 1.00 80.56 96 ASP A N 1
ATOM 766 C CA . ASP A 1 96 ? 0.987 1.207 12.626 1.00 80.56 96 ASP A CA 1
ATOM 767 C C . ASP A 1 96 ? 0.004 1.325 11.448 1.00 80.56 96 ASP A C 1
ATOM 769 O O . ASP A 1 96 ? -1.105 0.794 11.515 1.00 80.56 96 ASP A O 1
ATOM 773 N N . GLU A 1 97 ? 0.418 1.982 10.361 1.00 80.44 97 GLU A N 1
ATOM 774 C CA . GLU A 1 97 ? -0.378 2.143 9.142 1.00 80.44 97 GLU A CA 1
ATOM 775 C C . GLU A 1 97 ? -0.729 0.786 8.506 1.00 80.44 97 GLU A C 1
ATOM 777 O O . GLU A 1 97 ? -1.907 0.495 8.283 1.00 80.44 97 GLU A O 1
ATOM 782 N N . LEU A 1 98 ? 0.267 -0.083 8.291 1.00 81.81 98 LEU A N 1
ATOM 783 C CA . LEU A 1 98 ? 0.061 -1.430 7.742 1.00 81.81 98 LEU A CA 1
ATOM 784 C C . LEU A 1 98 ? -0.909 -2.252 8.595 1.00 81.81 98 LEU A C 1
ATOM 786 O O . LEU A 1 98 ? -1.842 -2.853 8.066 1.00 81.81 98 LEU A O 1
ATOM 790 N N . LYS A 1 99 ? -0.749 -2.216 9.923 1.00 81.00 99 LYS A N 1
ATOM 791 C CA . LYS A 1 99 ? -1.618 -2.946 10.854 1.00 81.00 99 LYS A CA 1
ATOM 792 C C . LYS A 1 99 ? -3.079 -2.499 10.770 1.00 81.00 99 LYS A C 1
ATOM 794 O O . LYS A 1 99 ? -3.979 -3.316 10.952 1.00 81.00 99 LYS A O 1
ATOM 799 N N . ILE A 1 100 ? -3.323 -1.211 10.528 1.00 81.81 100 ILE A N 1
ATOM 800 C CA . ILE A 1 100 ? -4.679 -0.682 10.351 1.00 81.81 100 ILE A CA 1
ATOM 801 C C . ILE A 1 100 ? -5.265 -1.174 9.025 1.00 81.81 100 ILE A C 1
ATOM 803 O O . ILE A 1 100 ? -6.392 -1.671 9.009 1.00 81.81 100 ILE A O 1
ATOM 807 N N . PHE A 1 101 ? -4.512 -1.074 7.927 1.00 81.50 101 PHE A N 1
ATOM 808 C CA . PHE A 1 101 ? -5.019 -1.419 6.598 1.00 81.50 101 PHE A CA 1
ATOM 809 C C . PHE A 1 101 ? -5.182 -2.925 6.356 1.00 81.50 101 PHE A C 1
ATOM 811 O O . PHE A 1 101 ? -6.125 -3.311 5.668 1.00 81.50 101 PHE A O 1
ATOM 818 N N . GLU A 1 102 ? -4.355 -3.786 6.959 1.00 78.81 102 GLU A N 1
ATOM 819 C CA . GLU A 1 102 ? -4.517 -5.252 6.895 1.00 78.81 102 GLU A CA 1
ATOM 820 C C . GLU A 1 102 ? -5.899 -5.720 7.391 1.00 78.81 102 GLU A C 1
ATOM 822 O O . GLU A 1 102 ? -6.447 -6.716 6.912 1.00 78.81 102 GLU A O 1
ATOM 827 N N . GLY A 1 103 ? -6.488 -4.999 8.350 1.00 79.50 103 GLY A N 1
ATOM 828 C CA . GLY A 1 103 ? -7.802 -5.326 8.905 1.00 79.50 103 GLY A CA 1
ATOM 829 C C . GLY A 1 103 ? -8.981 -4.959 7.999 1.00 79.50 103 GLY A C 1
ATOM 830 O O . GLY A 1 103 ? -10.107 -5.381 8.268 1.00 79.50 103 GLY A O 1
ATOM 831 N N . ILE A 1 104 ? -8.757 -4.179 6.938 1.00 86.19 104 ILE A N 1
ATOM 832 C CA . ILE A 1 104 ? -9.824 -3.596 6.124 1.00 86.19 104 ILE A CA 1
ATOM 833 C C . ILE A 1 104 ? -10.014 -4.413 4.844 1.00 86.19 104 ILE A C 1
ATOM 835 O O . ILE A 1 104 ? -9.143 -4.483 3.981 1.00 86.19 104 ILE A O 1
ATOM 839 N N . LYS A 1 105 ? -11.204 -5.001 4.690 1.00 88.31 105 LYS A N 1
ATOM 840 C CA . LYS A 1 105 ? -11.618 -5.724 3.479 1.00 88.31 105 LYS A CA 1
ATOM 841 C C . LYS A 1 105 ? -12.859 -5.063 2.897 1.00 88.31 105 LYS A C 1
ATOM 843 O O . LYS A 1 105 ? -13.955 -5.244 3.417 1.00 88.31 105 LYS A O 1
ATOM 848 N N . HIS A 1 106 ? -12.682 -4.285 1.832 1.00 91.25 106 HIS A N 1
ATOM 849 C CA . HIS A 1 106 ? -13.773 -3.566 1.177 1.00 91.25 106 HIS A CA 1
ATOM 850 C C . HIS A 1 106 ? -13.523 -3.471 -0.337 1.00 91.25 106 HIS A C 1
ATOM 852 O O . HIS A 1 106 ? -12.392 -3.187 -0.725 1.00 91.25 106 HIS A O 1
ATOM 858 N N . PRO A 1 107 ? -14.540 -3.654 -1.202 1.00 92.38 107 PRO A N 1
ATOM 859 C CA . PRO A 1 107 ? -14.365 -3.675 -2.661 1.00 92.38 107 PRO A CA 1
ATOM 860 C C . PRO A 1 107 ? -13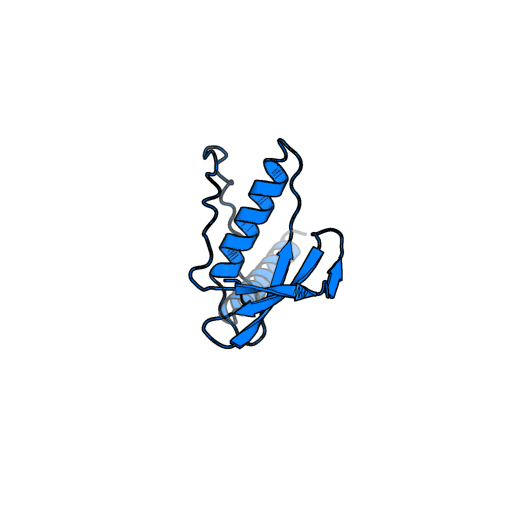.806 -2.374 -3.256 1.00 92.38 107 PRO A C 1
ATOM 862 O O . PRO A 1 107 ? -13.177 -2.401 -4.306 1.00 92.38 107 PRO A O 1
ATOM 865 N N . ASN A 1 108 ? -14.023 -1.234 -2.595 1.00 94.25 108 ASN A N 1
ATOM 866 C CA . ASN A 1 108 ? -13.540 0.077 -3.054 1.00 94.25 108 ASN A CA 1
ATOM 867 C C . ASN A 1 108 ? -12.306 0.592 -2.299 1.00 94.25 108 ASN A C 1
ATOM 869 O O . ASN A 1 108 ? -11.942 1.753 -2.462 1.00 94.25 108 ASN A O 1
ATOM 873 N N . LEU A 1 109 ? -11.693 -0.230 -1.444 1.00 88.81 109 LEU A N 1
ATOM 874 C CA . LEU A 1 109 ? -10.453 0.122 -0.756 1.00 88.81 109 LEU A CA 1
ATOM 875 C C . LEU A 1 109 ? -9.335 -0.809 -1.204 1.00 88.81 109 LEU A C 1
ATOM 877 O O . LEU A 1 109 ? -9.555 -1.983 -1.497 1.00 88.81 109 LEU A O 1
ATOM 881 N N . VAL A 1 110 ? -8.119 -0.271 -1.239 1.00 89.38 110 VAL A N 1
ATOM 882 C CA . VAL A 1 110 ? -6.930 -1.060 -1.552 1.00 89.38 110 VAL A CA 1
ATOM 883 C C . VAL A 1 110 ? -6.733 -2.093 -0.448 1.00 89.38 110 VAL A C 1
ATOM 885 O O . VAL A 1 110 ? -6.596 -1.743 0.723 1.00 89.38 110 VAL A O 1
ATOM 888 N N . ARG A 1 111 ? -6.734 -3.371 -0.829 1.00 88.12 111 ARG A N 1
ATOM 889 C CA . ARG A 1 111 ? -6.488 -4.486 0.084 1.00 88.12 111 ARG A CA 1
ATOM 890 C C . ARG A 1 111 ? -4.988 -4.654 0.307 1.00 88.12 111 ARG A C 1
ATOM 892 O O . ARG A 1 111 ? -4.228 -4.743 -0.655 1.00 88.12 111 ARG A O 1
ATOM 899 N N . TYR A 1 112 ? -4.598 -4.743 1.572 1.00 87.50 112 TYR A N 1
ATOM 900 C CA . TYR A 1 112 ? -3.242 -5.079 2.003 1.00 87.50 112 TYR A CA 1
ATOM 901 C C . TYR A 1 112 ? -3.174 -6.565 2.388 1.00 87.50 112 TYR A C 1
ATOM 903 O O . TYR A 1 112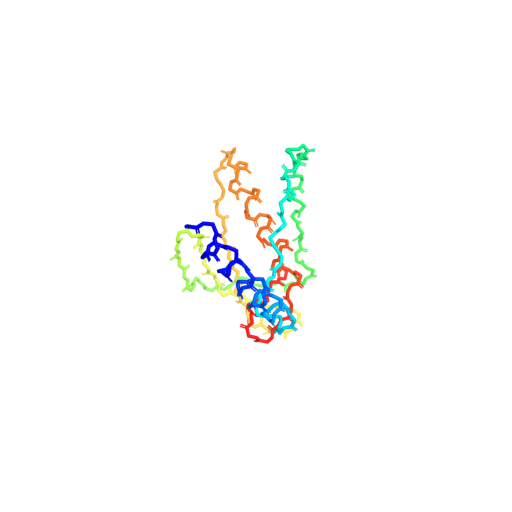 ? -4.196 -7.150 2.763 1.00 87.50 112 TYR A O 1
ATOM 911 N N . PHE A 1 113 ? -1.995 -7.174 2.238 1.00 80.88 113 PHE A N 1
ATOM 912 C CA . PHE A 1 113 ? -1.748 -8.611 2.400 1.00 80.88 113 PHE A CA 1
ATOM 91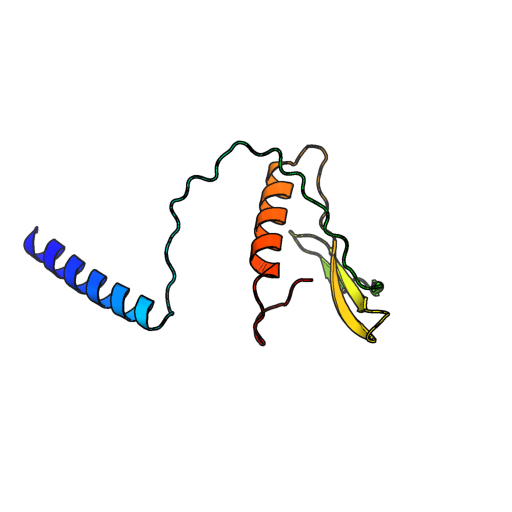3 C C . PHE A 1 113 ? -0.492 -8.877 3.220 1.00 80.88 113 PHE A C 1
ATOM 915 O O . PHE A 1 113 ? 0.460 -8.076 3.077 1.00 80.88 113 PHE A O 1
#

Secondary structure (DSSP, 8-state):
-HHHHHHHHHHHHHHHHHHHHTTSS---------S-----------SS-EEEEEEEEEETTEEEEEEEETTT--EEEEEE-PPPTT-HHHHHHHHHHHHHHHT---TTSPPP-

Sequence (113 aa):
MAAVQSSIRSFEERRYSMLKQRSIIGQVCHRPKSSDSVMHVGLRKVTFKWQRGNKIGEGQYGKVYTCINVDTGELMAMKEIRFQPNDHKTIKETADELKIFEGIKHPNLVRYF

Organism: NCBI:txid121402

InterPro domains:
  IPR000719 Protein kinase domain [PF00069] (51-112)
  IPR000719 Protein kinase domain [PS50011] (50-113)
  IPR011009 Protein kinase-like domain superfamily [SSF56112] (42-113)
  IPR017441 Protein kinase, ATP binding site [PS00107] (56-79)
  IPR050538 Mitogen-activated protein kinase kinase kinase [PTHR48016] (31-113)

pLDDT: mean 82.54, std 14.13, range [45.62, 97.69]

Radius of gyration: 21.1 Å; chains: 1; bounding box: 48×54×41 Å